Protein AF-A0A7C7E9S0-F1 (afdb_monomer_lite)

Secondary structure (DSSP, 8-state):
-HHHHGGG-------HHHHHHHHHTTS-S-EEEEESSSSHHHHHHHHHHH-GGGEEE--BTTB---HHHHHHHHHTT--EEEEEGGGHHHHHHHHHHHHHT-

pLDDT: mean 94.01, std 4.18, range [80.19, 98.12]

Structure (mmCIF, N/CA/C/O backbone):
data_AF-A0A7C7E9S0-F1
#
_entry.id   AF-A0A7C7E9S0-F1
#
loop_
_atom_site.group_PDB
_atom_site.id
_atom_site.type_symbol
_atom_site.label_atom_id
_atom_site.label_alt_id
_atom_site.label_comp_id
_atom_site.label_asym_id
_atom_site.label_entity_id
_atom_site.label_seq_id
_atom_site.pdbx_PDB_ins_code
_atom_site.Cartn_x
_atom_site.Cartn_y
_atom_site.Cartn_z
_atom_site.occupancy
_atom_site.B_iso_or_equiv
_atom_site.auth_seq_id
_atom_site.auth_comp_id
_atom_site.auth_asym_id
_atom_site.auth_atom_id
_atom_site.pdbx_PDB_model_num
ATOM 1 N N . MET A 1 1 ? -8.960 -1.362 -10.517 1.00 82.62 1 MET A N 1
ATOM 2 C CA . MET A 1 1 ? -9.543 -1.633 -9.179 1.00 82.62 1 MET A CA 1
ATOM 3 C C . MET A 1 1 ? -10.990 -2.066 -9.259 1.00 82.62 1 MET A C 1
ATOM 5 O O . MET A 1 1 ? -11.237 -3.219 -8.955 1.00 82.62 1 MET A O 1
ATOM 9 N N . LYS A 1 2 ? -11.923 -1.208 -9.701 1.00 82.44 2 LYS A N 1
ATOM 10 C CA . LYS A 1 2 ? -13.346 -1.575 -9.829 1.00 82.44 2 LYS A CA 1
ATOM 11 C C . LYS A 1 2 ? -13.573 -2.799 -10.724 1.00 82.44 2 LYS A C 1
ATOM 13 O O . LYS A 1 2 ? -14.349 -3.669 -10.375 1.00 82.44 2 LYS A O 1
ATOM 18 N N . GLU A 1 3 ? -12.819 -2.908 -11.815 1.00 84.62 3 GLU A N 1
ATOM 19 C CA . GLU A 1 3 ? -12.853 -4.081 -12.703 1.00 84.62 3 GLU A CA 1
ATOM 20 C C . GLU A 1 3 ? -12.422 -5.391 -12.016 1.00 84.62 3 GLU A C 1
ATOM 22 O O . GLU A 1 3 ? -12.923 -6.454 -12.352 1.00 84.62 3 GLU A O 1
ATOM 27 N N . ILE A 1 4 ? -11.534 -5.315 -11.020 1.00 87.94 4 ILE A N 1
ATOM 28 C CA . ILE A 1 4 ? -10.990 -6.487 -10.315 1.00 87.94 4 ILE A CA 1
ATOM 29 C C . ILE A 1 4 ? -11.857 -6.841 -9.103 1.00 87.94 4 ILE A C 1
ATOM 31 O O . ILE A 1 4 ? -12.172 -8.002 -8.876 1.00 87.94 4 ILE A O 1
ATOM 35 N N . GLY A 1 5 ? -12.241 -5.837 -8.309 1.00 83.06 5 GLY A N 1
ATOM 36 C CA . GLY A 1 5 ? -13.011 -6.033 -7.079 1.00 83.06 5 GLY A CA 1
ATOM 37 C C . GLY A 1 5 ? -14.530 -6.067 -7.275 1.00 83.06 5 GLY A C 1
ATOM 38 O O . GLY A 1 5 ? -15.247 -6.417 -6.338 1.00 83.06 5 GLY A O 1
ATOM 39 N N . GLY A 1 6 ? -15.035 -5.707 -8.460 1.00 90.44 6 GLY A N 1
ATOM 40 C CA . GLY A 1 6 ? -16.467 -5.643 -8.756 1.00 90.44 6 GLY A CA 1
ATOM 41 C C . GLY A 1 6 ? -17.227 -4.752 -7.770 1.00 90.44 6 GLY A C 1
ATOM 42 O O . GLY A 1 6 ? -16.738 -3.700 -7.359 1.00 90.44 6 GLY A O 1
ATOM 43 N N . ASP A 1 7 ? -18.407 -5.205 -7.347 1.00 90.75 7 ASP A N 1
ATOM 44 C CA . ASP A 1 7 ? -19.265 -4.496 -6.386 1.00 90.75 7 ASP A CA 1
ATOM 45 C C . ASP A 1 7 ? -18.734 -4.513 -4.942 1.00 90.75 7 ASP A C 1
ATOM 47 O O . ASP A 1 7 ? -19.291 -3.851 -4.068 1.00 90.75 7 ASP A O 1
ATOM 51 N N . LYS A 1 8 ? -17.646 -5.248 -4.668 1.00 90.81 8 LYS A N 1
ATOM 52 C CA . LYS A 1 8 ? -17.014 -5.290 -3.338 1.00 90.81 8 LYS A CA 1
ATOM 53 C C . LYS A 1 8 ? -16.106 -4.091 -3.071 1.00 90.81 8 LYS A C 1
ATOM 55 O O . LYS A 1 8 ? -15.612 -3.949 -1.957 1.00 90.81 8 LYS A O 1
ATOM 60 N N . VAL A 1 9 ? -15.848 -3.253 -4.079 1.00 92.12 9 VAL A N 1
ATOM 61 C CA . VAL A 1 9 ? -14.979 -2.079 -3.954 1.00 92.12 9 VAL A CA 1
ATOM 62 C C . VAL A 1 9 ? -15.644 -0.836 -4.537 1.00 92.12 9 VAL A C 1
ATOM 64 O O . VAL A 1 9 ? -16.216 -0.859 -5.626 1.00 92.12 9 VAL A O 1
ATOM 67 N N . SER A 1 10 ? -15.501 0.287 -3.838 1.00 93.38 10 SER A N 1
ATOM 68 C CA . SER A 1 10 ? -15.768 1.618 -4.383 1.00 93.38 10 SER A CA 1
ATOM 69 C C . SER A 1 10 ? -14.440 2.328 -4.622 1.00 93.38 10 SER A C 1
ATOM 71 O O . SER A 1 10 ? -13.511 2.193 -3.827 1.00 93.38 10 SER A O 1
ATOM 73 N N . VAL A 1 11 ? -14.323 3.049 -5.736 1.00 94.06 11 VAL A N 1
ATOM 74 C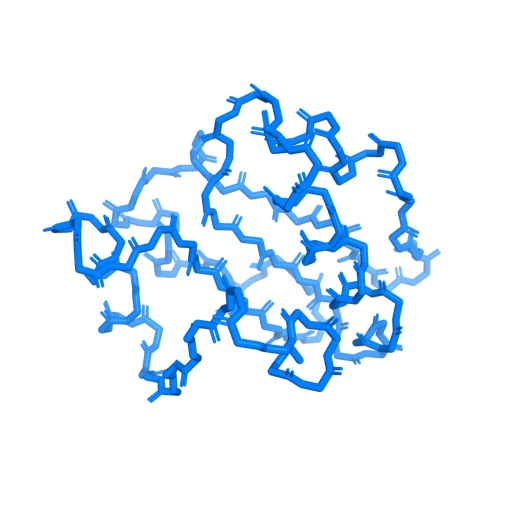 CA . VAL A 1 11 ? -13.078 3.715 -6.139 1.00 94.06 11 VAL A CA 1
ATOM 75 C C . VAL A 1 11 ? -13.378 5.172 -6.438 1.00 94.06 11 VAL A C 1
ATOM 77 O O . VAL A 1 11 ? -14.208 5.473 -7.294 1.00 94.06 11 VAL A O 1
ATOM 80 N N . GLU A 1 12 ? -12.658 6.066 -5.771 1.00 94.94 12 GLU A N 1
ATOM 81 C CA . GLU A 1 12 ? -12.702 7.504 -6.009 1.00 94.94 12 GLU A CA 1
ATOM 82 C C . GLU A 1 12 ? -11.307 8.006 -6.375 1.00 94.94 12 GLU A C 1
ATOM 84 O O . GLU A 1 12 ? -10.325 7.683 -5.707 1.00 94.94 12 GLU A O 1
ATOM 89 N N . ILE A 1 13 ? -11.220 8.829 -7.419 1.00 95.62 13 ILE A N 1
ATOM 90 C CA . ILE A 1 13 ? -9.983 9.522 -7.785 1.00 95.62 13 ILE A CA 1
ATOM 91 C C . ILE A 1 13 ? -9.974 10.865 -7.053 1.00 95.62 13 ILE A C 1
ATOM 93 O O . ILE A 1 13 ? -10.925 11.638 -7.160 1.00 95.62 13 ILE A O 1
ATOM 97 N N . LYS A 1 14 ? -8.912 11.129 -6.292 1.00 95.25 14 LYS A N 1
ATOM 98 C CA . LYS A 1 14 ? -8.724 12.350 -5.498 1.00 95.25 14 LYS A CA 1
ATOM 99 C C . LYS A 1 14 ? -7.272 12.816 -5.601 1.00 95.25 14 LYS A C 1
ATOM 101 O O . LYS A 1 14 ? -6.407 12.038 -5.999 1.00 95.25 14 LYS A O 1
ATOM 106 N N . SER A 1 15 ? -7.000 14.064 -5.219 1.00 96.25 15 SER A N 1
ATOM 107 C CA . SER A 1 15 ? -5.617 14.515 -5.021 1.00 96.25 15 SER A CA 1
ATOM 108 C C . SER A 1 15 ? -4.954 13.779 -3.848 1.00 96.25 15 SER A C 1
ATOM 110 O O . SER A 1 15 ? -5.641 13.248 -2.971 1.00 96.25 15 SER A O 1
ATOM 112 N N . ASP A 1 16 ? -3.619 13.779 -3.788 1.00 93.62 16 ASP A N 1
ATOM 113 C CA . ASP A 1 16 ? -2.870 13.054 -2.751 1.00 93.62 16 ASP A CA 1
ATOM 114 C C . ASP A 1 16 ? -3.268 13.457 -1.326 1.00 93.62 16 ASP A C 1
ATOM 116 O O . ASP A 1 16 ? -3.399 12.614 -0.437 1.00 93.62 16 ASP A O 1
ATOM 120 N N . ILE A 1 17 ? -3.504 14.754 -1.119 1.00 96.19 17 ILE A N 1
ATOM 121 C CA . ILE A 1 17 ? -3.917 15.311 0.171 1.00 96.19 17 ILE A CA 1
ATOM 122 C C . ILE A 1 17 ? -5.328 14.845 0.524 1.00 96.19 17 ILE A C 1
ATOM 124 O O . ILE A 1 17 ? -5.562 14.370 1.635 1.00 96.19 17 ILE A O 1
ATOM 128 N N . GLU A 1 18 ? -6.271 14.965 -0.409 1.00 97.44 18 GLU A N 1
ATOM 129 C CA . GLU A 1 18 ? -7.665 14.589 -0.182 1.00 97.44 18 GLU A CA 1
ATOM 130 C C . GLU A 1 18 ? -7.823 13.088 0.054 1.00 97.44 18 GLU A C 1
ATOM 132 O O . GLU A 1 18 ? -8.566 12.686 0.947 1.00 97.44 18 GLU A O 1
ATOM 137 N N . ALA A 1 19 ? -7.107 12.259 -0.706 1.00 97.38 19 ALA A N 1
ATOM 138 C CA . ALA A 1 19 ? -7.121 10.813 -0.541 1.00 97.38 19 ALA A CA 1
ATOM 139 C C . ALA A 1 19 ? -6.538 10.403 0.821 1.00 97.38 19 ALA A C 1
ATOM 141 O O . ALA A 1 19 ? -7.163 9.640 1.558 1.00 97.38 19 ALA A O 1
ATOM 142 N N . ALA A 1 20 ? -5.385 10.957 1.212 1.00 97.38 20 ALA A N 1
ATOM 143 C CA . ALA A 1 20 ? -4.791 10.677 2.518 1.00 97.38 20 ALA A CA 1
ATOM 144 C C . ALA A 1 20 ? -5.684 11.158 3.678 1.00 97.38 20 ALA A C 1
ATOM 146 O O . ALA A 1 20 ? -5.836 10.459 4.681 1.00 97.38 20 ALA A O 1
ATOM 147 N N . MET A 1 21 ? -6.327 12.321 3.538 1.00 97.69 21 MET A N 1
ATOM 148 C CA . MET A 1 21 ? -7.303 12.827 4.509 1.00 97.69 21 MET A CA 1
ATOM 149 C C . MET A 1 21 ? -8.570 11.968 4.570 1.00 97.69 21 MET A C 1
ATOM 151 O O . MET A 1 21 ? -9.120 11.785 5.655 1.00 97.69 21 MET A O 1
ATOM 155 N N . ALA A 1 22 ? -9.039 11.428 3.442 1.00 98.12 22 ALA A N 1
ATOM 156 C CA . ALA A 1 22 ? -10.180 10.518 3.415 1.00 98.12 22 ALA A CA 1
ATOM 157 C C . ALA A 1 22 ? -9.890 9.253 4.231 1.00 98.12 22 ALA A C 1
ATOM 159 O O . ALA A 1 22 ? -10.714 8.883 5.065 1.00 98.12 22 ALA A O 1
ATOM 160 N N . VAL A 1 23 ? -8.696 8.669 4.079 1.00 97.88 23 VAL A N 1
ATOM 161 C CA . VAL A 1 23 ? -8.267 7.517 4.889 1.00 97.88 23 VAL A CA 1
ATOM 162 C C . VAL A 1 23 ? -8.130 7.887 6.363 1.00 97.88 23 VAL A C 1
ATOM 164 O O . VAL A 1 23 ? -8.660 7.198 7.231 1.00 97.88 23 VAL A O 1
ATOM 167 N N . LYS A 1 24 ? -7.491 9.023 6.670 1.00 97.56 24 LYS A N 1
ATOM 168 C CA . LYS A 1 24 ? -7.321 9.496 8.055 1.00 97.56 24 LYS A CA 1
ATOM 169 C C . LYS A 1 24 ? -8.654 9.678 8.782 1.00 97.56 24 LYS A C 1
ATOM 171 O O . LYS A 1 24 ? -8.744 9.402 9.974 1.00 97.56 24 LYS A O 1
ATOM 176 N N . ASN A 1 25 ? -9.665 10.155 8.062 1.00 97.38 25 ASN A N 1
ATOM 177 C CA . ASN A 1 25 ? -10.985 10.464 8.600 1.00 97.38 25 ASN A CA 1
ATOM 178 C C . ASN A 1 25 ? -11.985 9.301 8.464 1.00 97.38 25 ASN A C 1
ATOM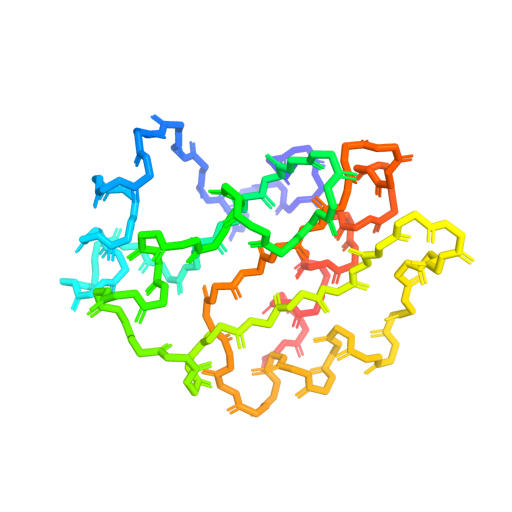 180 O O . ASN A 1 25 ? -13.169 9.509 8.719 1.00 97.38 25 ASN A O 1
ATOM 184 N N . GLY A 1 26 ? -11.549 8.115 8.024 1.00 96.62 26 GLY A N 1
ATOM 185 C CA . GLY A 1 26 ? -12.411 6.936 7.880 1.00 96.62 26 GLY A CA 1
ATOM 186 C C . GLY A 1 26 ? -13.461 7.040 6.768 1.00 96.62 26 GLY A C 1
ATOM 187 O O . GLY A 1 26 ? -14.462 6.335 6.803 1.00 96.62 26 GLY A O 1
ATOM 188 N N . LYS A 1 27 ? -13.263 7.933 5.792 1.00 97.25 27 LYS A N 1
ATOM 189 C CA . LYS A 1 27 ? -14.117 8.052 4.595 1.00 97.25 27 LYS A CA 1
ATOM 190 C C . LYS A 1 27 ? -13.701 7.097 3.474 1.00 97.25 27 LYS A C 1
ATOM 192 O O . LYS A 1 27 ? -14.466 6.899 2.540 1.00 97.25 27 LYS A O 1
ATOM 197 N N . ALA A 1 28 ? -12.486 6.561 3.552 1.00 97.50 28 ALA A N 1
ATOM 198 C CA . ALA A 1 28 ? -11.954 5.534 2.668 1.00 97.50 28 ALA A CA 1
ATOM 199 C C . ALA A 1 28 ? -11.083 4.575 3.487 1.00 97.50 28 ALA A C 1
ATOM 201 O O . ALA A 1 28 ? -10.439 4.998 4.445 1.00 97.50 28 ALA A O 1
ATOM 202 N N . ASP A 1 29 ? -11.032 3.306 3.096 1.00 97.12 29 ASP A N 1
ATOM 203 C CA . ASP A 1 29 ? -10.251 2.295 3.819 1.00 97.12 29 ASP A CA 1
ATOM 204 C C . ASP A 1 29 ? -8.776 2.286 3.405 1.00 97.12 29 ASP A C 1
ATOM 206 O O . ASP A 1 29 ? -7.888 2.047 4.225 1.00 97.12 29 ASP A O 1
ATOM 210 N N . TYR A 1 30 ? -8.507 2.571 2.127 1.00 97.50 30 TYR A N 1
ATOM 211 C CA . TYR A 1 30 ? -7.183 2.437 1.533 1.00 97.50 30 TYR A CA 1
ATOM 212 C C . TYR A 1 30 ? -6.841 3.604 0.608 1.00 97.50 30 TYR A C 1
ATOM 214 O O . TYR A 1 30 ? -7.666 4.069 -0.178 1.00 97.50 30 TYR A O 1
ATOM 222 N N . TYR A 1 31 ? -5.586 4.043 0.680 1.00 97.69 31 TYR A N 1
ATOM 223 C CA . TYR A 1 31 ? -4.957 4.966 -0.257 1.00 97.69 31 TYR A CA 1
ATOM 224 C C . TYR A 1 31 ? -4.068 4.166 -1.204 1.00 97.69 31 TYR A C 1
ATOM 226 O O . TYR A 1 31 ? -3.291 3.311 -0.769 1.00 97.69 31 TYR A O 1
ATOM 234 N N . VAL A 1 32 ? -4.127 4.479 -2.494 1.00 96.44 32 VAL A N 1
ATOM 235 C CA . VAL A 1 32 ? -3.262 3.851 -3.487 1.00 96.44 32 VAL A CA 1
ATOM 236 C C . VAL A 1 32 ? -2.736 4.902 -4.454 1.00 96.44 32 VAL A C 1
ATOM 238 O O . VAL A 1 32 ? -3.518 5.593 -5.101 1.00 96.44 32 VAL A O 1
ATOM 241 N N . GLY A 1 33 ? -1.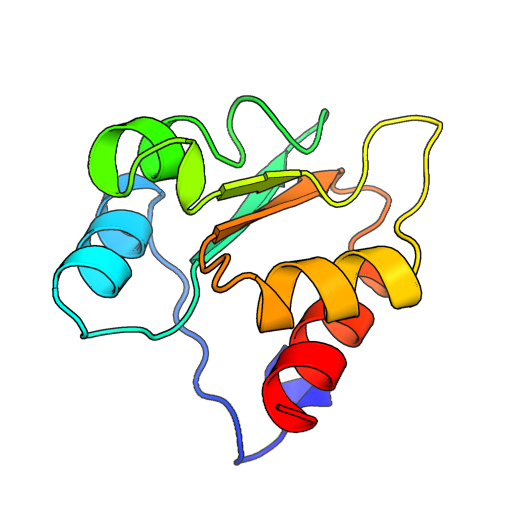412 5.008 -4.540 1.00 95.19 33 GLY A N 1
ATOM 242 C CA . GLY A 1 33 ? -0.716 6.011 -5.339 1.00 95.19 33 GLY A CA 1
ATOM 243 C C . GLY A 1 33 ? 0.356 5.390 -6.227 1.00 95.19 33 GLY A C 1
ATOM 244 O O . GLY A 1 33 ? 0.943 4.355 -5.900 1.00 95.19 33 GLY A O 1
ATOM 245 N N . ALA A 1 34 ? 0.634 6.040 -7.354 1.00 93.50 34 ALA A N 1
ATOM 246 C CA . ALA A 1 34 ? 1.668 5.608 -8.282 1.00 93.50 34 ALA A CA 1
ATOM 247 C C . ALA A 1 34 ? 2.538 6.786 -8.733 1.00 93.50 34 ALA A C 1
ATOM 249 O O . ALA A 1 34 ? 2.065 7.910 -8.893 1.00 93.50 34 ALA A O 1
ATOM 250 N N . CYS A 1 35 ? 3.838 6.543 -8.886 1.00 92.38 35 CYS A N 1
ATOM 251 C CA . CYS A 1 35 ? 4.790 7.519 -9.419 1.00 92.38 35 CYS A CA 1
ATOM 252 C C . CYS A 1 35 ? 5.955 6.792 -10.102 1.00 92.38 35 CYS A C 1
ATOM 254 O O . CYS A 1 35 ? 5.951 5.572 -10.181 1.00 92.38 35 CYS A O 1
ATOM 256 N N . ALA A 1 36 ? 6.986 7.500 -10.562 1.00 89.12 36 ALA A N 1
ATOM 257 C CA . ALA A 1 36 ? 8.141 6.862 -11.208 1.00 89.12 36 ALA A CA 1
ATOM 258 C C . ALA A 1 36 ? 8.933 5.907 -10.287 1.00 89.12 36 ALA A C 1
ATOM 260 O O . ALA A 1 36 ? 9.562 4.968 -10.757 1.00 89.12 36 ALA A O 1
ATOM 261 N N . THR A 1 37 ? 8.929 6.136 -8.970 1.00 86.81 37 THR A N 1
ATOM 262 C CA . THR A 1 37 ? 9.699 5.317 -8.013 1.00 86.81 37 THR A CA 1
ATOM 263 C C . THR A 1 37 ? 8.828 4.438 -7.124 1.00 86.81 37 THR A C 1
ATOM 265 O O . THR A 1 37 ? 9.354 3.613 -6.386 1.00 86.81 37 THR A O 1
ATOM 268 N N . GLY A 1 38 ? 7.508 4.642 -7.135 1.00 81.75 38 GLY A N 1
ATOM 269 C CA . GLY A 1 38 ? 6.551 4.026 -6.212 1.00 81.75 38 GLY A CA 1
ATOM 270 C C . GLY A 1 38 ? 6.647 4.454 -4.747 1.00 81.75 38 GLY A C 1
ATOM 271 O O . GLY A 1 38 ? 5.766 4.127 -3.957 1.00 81.75 38 GLY A O 1
ATOM 272 N N . GLY A 1 39 ? 7.687 5.195 -4.367 1.00 81.81 39 GLY A N 1
ATOM 273 C CA . GLY A 1 39 ? 7.840 5.768 -3.032 1.00 81.81 39 GLY A CA 1
ATOM 274 C C . GLY A 1 39 ? 7.490 7.244 -2.991 1.00 81.81 39 GLY A C 1
ATOM 275 O O . GLY A 1 39 ? 6.516 7.611 -2.353 1.00 81.81 39 GLY A O 1
ATOM 276 N N . GLY A 1 40 ? 8.278 8.074 -3.683 1.00 85.75 40 GLY A N 1
ATOM 277 C CA . GLY A 1 40 ? 8.314 9.534 -3.511 1.00 85.75 40 GLY A CA 1
ATOM 278 C C . GLY A 1 40 ? 6.949 10.221 -3.608 1.00 85.75 40 GLY A C 1
ATOM 279 O O . GLY A 1 40 ? 6.213 10.291 -2.630 1.00 85.75 40 GLY A O 1
ATOM 280 N N . GLY A 1 41 ? 6.598 10.746 -4.785 1.00 86.25 41 GLY A N 1
ATOM 281 C CA . GLY A 1 41 ? 5.301 11.415 -4.976 1.00 86.25 41 GLY A CA 1
ATOM 282 C C . GLY A 1 41 ? 4.096 10.521 -4.655 1.00 86.25 41 GLY A C 1
ATOM 283 O O . GLY A 1 41 ? 3.112 11.006 -4.119 1.00 86.25 41 GLY A O 1
ATOM 284 N N . ALA A 1 42 ? 4.219 9.208 -4.882 1.00 87.25 42 ALA A N 1
ATOM 285 C CA . ALA A 1 42 ? 3.154 8.238 -4.642 1.00 87.25 42 ALA A CA 1
ATOM 286 C C . ALA A 1 42 ? 2.736 8.108 -3.172 1.00 87.25 42 ALA A C 1
ATOM 288 O O . ALA A 1 42 ? 1.640 7.633 -2.918 1.00 87.25 42 ALA A O 1
ATOM 289 N N . LEU A 1 43 ? 3.597 8.440 -2.204 1.00 94.38 43 LEU A N 1
ATOM 290 C CA . LEU A 1 43 ? 3.278 8.284 -0.781 1.00 94.38 43 LEU A CA 1
ATOM 291 C C . LEU A 1 43 ? 3.658 9.484 0.082 1.00 94.38 43 LEU A C 1
ATOM 293 O O . LEU A 1 43 ? 3.303 9.477 1.255 1.00 94.38 43 LEU A O 1
ATOM 297 N N . ALA A 1 44 ? 4.343 10.509 -0.432 1.00 94.94 44 ALA A N 1
ATOM 298 C CA . ALA A 1 44 ? 4.840 11.617 0.390 1.00 94.94 44 ALA A CA 1
ATOM 299 C C . ALA A 1 44 ? 3.745 12.244 1.274 1.00 94.94 44 ALA A C 1
ATOM 301 O O . ALA A 1 44 ? 3.911 12.345 2.492 1.00 94.94 44 ALA A O 1
ATOM 302 N N . MET A 1 45 ? 2.592 12.589 0.689 1.00 95.19 45 MET A N 1
ATOM 303 C CA . MET A 1 45 ? 1.472 13.153 1.453 1.00 95.19 45 MET A CA 1
ATOM 304 C C . MET A 1 45 ? 0.797 12.123 2.358 1.00 95.19 45 MET A C 1
ATOM 306 O O . MET A 1 45 ? 0.454 12.443 3.497 1.00 95.19 45 MET A O 1
ATOM 310 N N . ALA A 1 46 ? 0.656 10.880 1.897 1.00 96.00 46 ALA A N 1
ATOM 311 C CA . ALA A 1 46 ? 0.112 9.800 2.712 1.00 96.00 46 ALA A CA 1
ATOM 312 C C . ALA A 1 46 ? 0.971 9.561 3.966 1.00 96.00 46 ALA A C 1
ATOM 314 O O . ALA A 1 46 ? 0.435 9.490 5.067 1.00 96.00 46 ALA A O 1
ATOM 315 N N . MET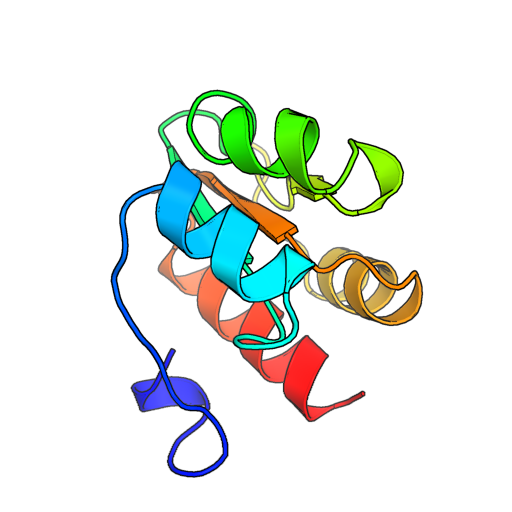 A 1 47 ? 2.299 9.541 3.839 1.00 96.69 47 MET A N 1
ATOM 316 C CA . MET A 1 47 ? 3.229 9.391 4.960 1.00 96.69 47 MET A CA 1
ATOM 317 C C . MET A 1 47 ? 3.162 10.572 5.926 1.00 96.69 47 MET A C 1
ATOM 319 O O . MET A 1 47 ? 3.194 10.358 7.136 1.00 96.69 47 MET A O 1
ATOM 323 N N . ALA A 1 48 ? 3.037 11.800 5.420 1.00 96.94 48 ALA A N 1
ATOM 324 C CA . ALA A 1 48 ? 2.910 12.987 6.263 1.00 96.94 48 ALA A CA 1
ATOM 325 C C . ALA A 1 48 ? 1.602 12.995 7.077 1.00 96.94 48 ALA A C 1
ATOM 327 O O . ALA A 1 48 ? 1.585 13.429 8.227 1.00 96.94 48 ALA A O 1
ATOM 328 N N . ILE A 1 49 ? 0.502 12.504 6.499 1.00 97.56 49 ILE A N 1
ATOM 329 C CA . ILE A 1 49 ? -0.842 12.594 7.090 1.00 97.56 49 ILE A CA 1
ATOM 330 C C . ILE A 1 49 ? -1.193 11.358 7.933 1.00 97.56 49 ILE A C 1
ATOM 332 O O . ILE A 1 49 ? -1.788 11.502 9.005 1.00 97.56 49 ILE A O 1
ATOM 336 N N . LEU A 1 50 ? -0.833 10.162 7.456 1.00 97.00 50 LEU A N 1
ATOM 337 C CA . LEU A 1 50 ? -1.161 8.855 8.042 1.00 97.00 50 LEU A CA 1
ATOM 338 C C . LEU A 1 50 ? -0.005 8.229 8.825 1.00 97.00 50 LEU A C 1
ATOM 340 O O . LEU A 1 50 ? -0.219 7.214 9.484 1.00 97.00 50 LEU A O 1
ATOM 344 N N . THR A 1 51 ? 1.188 8.830 8.779 1.00 96.50 51 THR A N 1
ATOM 345 C CA . THR A 1 51 ? 2.488 8.298 9.233 1.00 96.50 51 THR A CA 1
ATOM 346 C C . THR A 1 51 ? 3.124 7.279 8.283 1.00 96.50 51 THR A C 1
ATOM 348 O O . THR A 1 51 ? 2.452 6.497 7.606 1.00 96.50 51 THR A O 1
ATOM 351 N N . ALA A 1 52 ? 4.459 7.224 8.291 1.00 94.94 52 ALA A N 1
ATOM 352 C CA . ALA A 1 52 ? 5.227 6.230 7.541 1.00 94.94 52 ALA A CA 1
ATOM 353 C C . ALA A 1 52 ? 4.886 4.782 7.943 1.00 94.94 52 ALA A C 1
ATOM 355 O O . ALA A 1 52 ? 4.920 3.883 7.107 1.00 94.94 52 ALA A O 1
ATOM 356 N N . GLN A 1 53 ? 4.486 4.547 9.200 1.00 96.56 53 GLN A N 1
ATOM 357 C CA . GLN A 1 53 ? 4.092 3.217 9.670 1.00 96.56 53 GLN A CA 1
ATOM 358 C C . GLN A 1 53 ? 2.872 2.677 8.911 1.00 96.56 53 GLN A C 1
ATOM 360 O O . GLN A 1 53 ? 2.780 1.471 8.703 1.00 96.56 53 GLN A O 1
ATOM 365 N N . LYS A 1 54 ? 1.963 3.545 8.459 1.00 97.62 54 LYS A N 1
ATOM 366 C CA . LYS A 1 54 ? 0.754 3.164 7.715 1.00 97.62 54 LYS A CA 1
ATOM 367 C C . LYS A 1 54 ? 0.966 3.018 6.209 1.00 97.62 54 LYS A C 1
ATOM 369 O O . LYS A 1 54 ? 0.069 2.532 5.520 1.00 97.62 54 LYS A O 1
ATOM 374 N N . CYS A 1 55 ? 2.142 3.394 5.716 1.00 97.44 55 CYS A N 1
ATOM 375 C CA . CYS A 1 55 ? 2.471 3.409 4.298 1.00 97.44 55 CYS A CA 1
ATOM 376 C C . CYS A 1 55 ? 3.444 2.281 3.933 1.00 97.44 55 CYS A C 1
ATOM 378 O O . CYS A 1 55 ? 4.229 1.812 4.768 1.00 97.44 55 CYS A O 1
ATOM 380 N N . VAL A 1 56 ? 3.403 1.851 2.674 1.00 97.12 56 VAL A N 1
ATOM 381 C CA . VAL A 1 56 ? 4.341 0.875 2.114 1.00 97.12 56 VAL A CA 1
ATOM 382 C C . VAL A 1 56 ? 4.498 1.072 0.608 1.00 97.12 56 VAL A C 1
ATOM 384 O O . VAL A 1 56 ? 3.518 1.221 -0.120 1.00 97.12 56 VAL A O 1
ATOM 387 N N . THR A 1 57 ? 5.739 1.039 0.127 1.00 96.62 57 THR A N 1
ATOM 388 C CA . THR A 1 57 ? 6.025 0.921 -1.305 1.00 96.62 57 THR A CA 1
ATOM 389 C C . THR A 1 57 ? 6.124 -0.553 -1.664 1.00 96.62 57 THR A C 1
ATOM 391 O O . THR A 1 57 ? 7.020 -1.242 -1.182 1.00 96.62 57 THR A O 1
ATOM 394 N N . ILE A 1 58 ? 5.218 -1.039 -2.509 1.00 95.38 58 ILE A N 1
ATOM 395 C CA . ILE A 1 58 ? 5.155 -2.455 -2.896 1.00 95.38 58 ILE A CA 1
ATOM 396 C C . ILE A 1 58 ? 5.942 -2.763 -4.170 1.00 95.38 58 ILE A C 1
ATOM 398 O O . ILE A 1 58 ? 6.174 -3.927 -4.478 1.00 95.38 58 ILE A O 1
ATOM 402 N N . SER A 1 59 ? 6.358 -1.743 -4.928 1.00 94.88 59 SER A N 1
ATOM 403 C CA . SER A 1 59 ? 7.270 -1.933 -6.056 1.00 94.88 59 SER A CA 1
ATOM 404 C C . SER A 1 59 ? 8.068 -0.680 -6.390 1.00 94.88 59 SER A C 1
ATOM 406 O O . SER A 1 59 ? 7.634 0.440 -6.122 1.00 94.88 59 SER A O 1
ATOM 408 N N . MET A 1 60 ? 9.234 -0.895 -6.994 1.00 93.44 60 MET A N 1
ATOM 409 C CA . MET A 1 60 ? 10.181 0.136 -7.423 1.00 93.44 60 MET A CA 1
ATOM 410 C C . MET A 1 60 ? 10.755 -0.254 -8.796 1.00 93.44 60 MET A C 1
ATOM 412 O O . MET A 1 60 ? 10.645 -1.423 -9.176 1.00 93.44 60 MET A O 1
ATOM 416 N N . PRO A 1 61 ? 11.389 0.663 -9.548 1.00 91.62 61 PRO A N 1
ATOM 417 C CA . PRO A 1 61 ? 12.078 0.316 -10.791 1.00 91.62 61 PRO A CA 1
ATOM 418 C C . PRO A 1 61 ? 13.043 -0.865 -10.606 1.00 91.62 61 PRO A C 1
ATOM 420 O O . PRO A 1 61 ? 13.840 -0.884 -9.670 1.00 91.62 61 PRO A O 1
ATOM 423 N N . GLY A 1 62 ? 12.930 -1.884 -11.462 1.00 91.31 62 GLY A N 1
ATOM 424 C CA . GLY A 1 62 ? 13.722 -3.120 -11.372 1.00 91.31 62 GLY A CA 1
ATOM 425 C C . GLY A 1 62 ? 13.295 -4.103 -10.270 1.00 91.31 62 GLY A C 1
ATOM 426 O O . GLY A 1 62 ? 13.819 -5.213 -10.218 1.00 91.31 62 GLY A O 1
ATOM 427 N N . LYS A 1 63 ? 12.323 -3.744 -9.418 1.00 92.44 63 LYS A N 1
ATOM 428 C CA . LYS A 1 63 ? 11.773 -4.608 -8.364 1.00 92.44 63 LYS A CA 1
ATOM 429 C C . LYS A 1 63 ? 10.241 -4.708 -8.482 1.00 92.44 63 LYS A C 1
ATOM 431 O O . LYS A 1 63 ? 9.531 -3.862 -7.925 1.00 92.44 63 LYS A O 1
ATOM 436 N N . PRO A 1 64 ? 9.715 -5.718 -9.201 1.00 92.75 64 PRO A N 1
ATOM 437 C CA . PRO A 1 64 ? 8.276 -5.907 -9.370 1.00 92.75 64 PRO A CA 1
ATOM 438 C C . PRO A 1 64 ? 7.586 -6.293 -8.054 1.00 92.75 64 PRO A C 1
ATOM 440 O O . PRO A 1 64 ? 8.218 -6.910 -7.190 1.00 92.75 64 PRO A O 1
ATOM 443 N N . PRO A 1 65 ? 6.286 -5.974 -7.900 1.00 94.81 65 PRO A N 1
ATOM 444 C CA . PRO A 1 65 ? 5.538 -6.329 -6.701 1.00 94.81 65 PRO A CA 1
ATOM 445 C C . PRO A 1 65 ? 5.443 -7.850 -6.550 1.00 94.81 65 PRO A C 1
ATOM 447 O O . PRO A 1 65 ? 5.309 -8.573 -7.540 1.00 94.81 65 PRO A O 1
ATOM 450 N N . GLN A 1 66 ? 5.501 -8.326 -5.307 1.00 96.31 66 GLN A N 1
ATOM 451 C CA . GLN A 1 66 ? 5.310 -9.730 -4.943 1.00 96.31 66 GLN A CA 1
ATOM 452 C C . GLN A 1 66 ? 4.013 -9.867 -4.147 1.00 96.31 66 GLN A C 1
ATOM 454 O O . GLN A 1 66 ? 3.789 -9.115 -3.201 1.00 96.31 66 GLN A O 1
ATOM 459 N N . GLU A 1 67 ? 3.163 -10.831 -4.498 1.00 94.88 67 GLU A N 1
ATOM 460 C CA . GLU A 1 67 ? 1.851 -10.992 -3.857 1.00 94.88 67 GLU A CA 1
ATOM 461 C C . GLU A 1 67 ? 1.968 -11.243 -2.342 1.00 94.88 67 GLU A C 1
ATOM 463 O O . GLU A 1 67 ? 1.238 -10.642 -1.555 1.00 94.88 67 GLU A O 1
ATOM 468 N N . ALA A 1 68 ? 2.943 -12.057 -1.922 1.00 95.50 68 ALA A N 1
ATOM 469 C CA . ALA A 1 68 ? 3.191 -12.353 -0.511 1.00 95.50 68 ALA A CA 1
ATOM 470 C C . ALA A 1 68 ? 3.534 -11.095 0.310 1.00 95.50 68 ALA A C 1
ATOM 472 O O . ALA A 1 68 ? 3.047 -10.942 1.430 1.00 95.50 68 ALA A O 1
ATOM 473 N N . ASP A 1 69 ? 4.317 -10.171 -0.258 1.00 95.44 69 ASP A N 1
ATOM 474 C CA . ASP A 1 69 ? 4.683 -8.914 0.405 1.00 95.44 69 ASP A CA 1
ATOM 475 C C . ASP A 1 69 ? 3.469 -7.989 0.556 1.00 95.44 69 ASP A C 1
ATOM 477 O O . ASP A 1 69 ? 3.295 -7.350 1.596 1.00 95.44 69 ASP A O 1
ATOM 481 N N . VAL A 1 70 ? 2.598 -7.944 -0.458 1.00 96.69 70 VAL A N 1
ATOM 482 C CA . VAL A 1 70 ? 1.363 -7.148 -0.419 1.00 96.69 70 VAL A CA 1
ATOM 483 C C . VAL A 1 70 ? 0.395 -7.706 0.626 1.00 96.69 70 VAL A C 1
ATOM 485 O O . VAL A 1 70 ? -0.111 -6.946 1.451 1.00 96.69 70 VAL A O 1
ATOM 488 N N . LYS A 1 71 ? 0.192 -9.030 0.652 1.00 96.62 71 LYS A N 1
ATOM 489 C CA . LYS A 1 71 ? -0.642 -9.709 1.658 1.00 96.62 71 LYS A CA 1
ATOM 490 C C . LYS A 1 71 ? -0.142 -9.433 3.069 1.00 96.62 71 LYS A C 1
ATOM 492 O O . LYS A 1 71 ? -0.903 -8.968 3.915 1.00 96.62 71 LYS A O 1
ATOM 497 N N . LYS A 1 72 ? 1.161 -9.616 3.295 1.00 96.5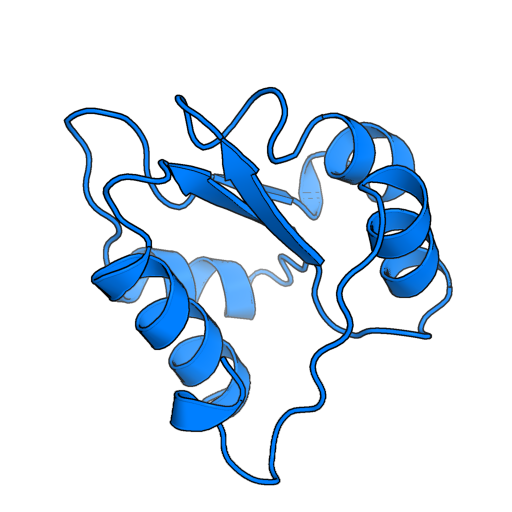6 72 LYS A N 1
ATOM 498 C CA . LYS A 1 72 ? 1.800 -9.311 4.577 1.00 96.56 72 LYS A CA 1
ATOM 499 C C . LYS A 1 72 ? 1.557 -7.860 4.996 1.00 96.56 72 LYS A C 1
ATOM 501 O O . LYS A 1 72 ? 1.151 -7.618 6.129 1.00 96.56 72 LYS A O 1
ATOM 506 N N . ALA A 1 73 ? 1.736 -6.904 4.087 1.00 96.88 73 ALA A N 1
ATOM 507 C CA . ALA A 1 73 ? 1.504 -5.493 4.374 1.00 96.88 73 ALA A CA 1
ATOM 508 C C . ALA A 1 73 ? 0.043 -5.191 4.770 1.00 96.88 73 ALA A C 1
ATOM 510 O O . ALA A 1 73 ? -0.199 -4.442 5.719 1.00 96.88 73 ALA A O 1
ATOM 511 N N . VAL A 1 74 ? -0.939 -5.793 4.093 1.00 96.44 74 VAL A N 1
ATOM 512 C CA . VAL A 1 74 ? -2.362 -5.652 4.451 1.00 96.44 74 VAL A CA 1
ATOM 513 C C . VAL A 1 74 ? -2.648 -6.212 5.854 1.00 96.44 74 VAL A C 1
ATOM 515 O O . VAL A 1 74 ? -3.359 -5.574 6.646 1.00 96.44 74 VAL A O 1
ATOM 518 N N . THR A 1 75 ? -2.066 -7.367 6.194 1.00 95.56 75 THR A N 1
ATOM 519 C CA . THR A 1 75 ? -2.175 -7.983 7.528 1.00 95.56 75 THR A CA 1
ATOM 520 C C . THR A 1 75 ? -1.504 -7.135 8.612 1.00 95.56 75 THR A C 1
ATOM 522 O O . THR A 1 75 ? -2.056 -6.978 9.697 1.00 95.56 75 THR A O 1
ATOM 525 N N . GLU A 1 76 ? -0.366 -6.507 8.309 1.00 96.19 76 GLU A N 1
ATOM 526 C CA . GLU A 1 76 ? 0.3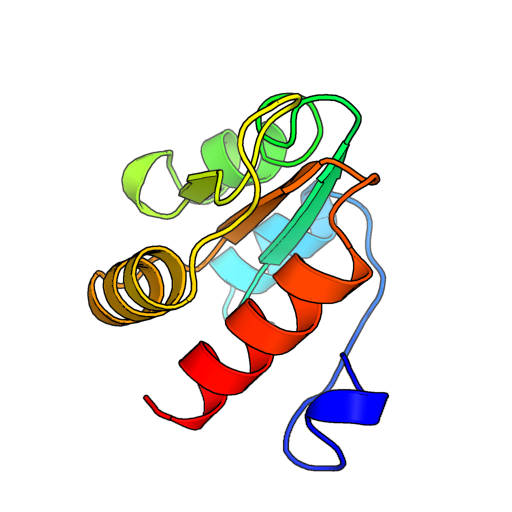38 -5.571 9.202 1.00 96.19 76 GLU A CA 1
ATOM 527 C C . GLU A 1 76 ? -0.406 -4.235 9.402 1.00 96.19 76 GLU A C 1
ATOM 529 O O . GLU A 1 76 ? 0.048 -3.362 10.146 1.00 96.19 76 GLU A O 1
ATOM 534 N N . GLY A 1 77 ? -1.559 -4.049 8.753 1.00 96.31 77 GLY A N 1
ATOM 535 C CA . GLY A 1 77 ? -2.388 -2.856 8.907 1.00 96.31 77 GLY A CA 1
ATOM 536 C C . GLY A 1 77 ? -1.863 -1.646 8.138 1.00 96.31 77 GLY A C 1
ATOM 537 O O . GLY A 1 77 ? -2.155 -0.505 8.522 1.00 96.31 77 GLY A O 1
ATOM 538 N N . LYS A 1 78 ? -1.092 -1.880 7.067 1.00 98.00 78 LYS A N 1
ATOM 539 C CA . LYS A 1 78 ? -0.788 -0.853 6.068 1.00 98.00 78 LYS A CA 1
ATOM 540 C C . LYS A 1 78 ? -2.075 -0.474 5.343 1.00 98.00 78 LYS A C 1
ATOM 542 O O . LYS A 1 78 ? -2.860 -1.341 4.969 1.00 98.00 78 LYS A O 1
ATOM 547 N N . VAL A 1 79 ? -2.277 0.826 5.164 1.00 97.88 79 VAL A N 1
ATOM 548 C CA . VAL A 1 79 ? -3.478 1.381 4.519 1.00 97.88 79 VAL A CA 1
ATOM 549 C C . VAL A 1 79 ? -3.148 2.283 3.332 1.00 97.88 79 VAL A C 1
ATOM 551 O O . VAL A 1 79 ? -4.050 2.667 2.601 1.00 97.88 79 VAL A O 1
ATOM 554 N N . ALA A 1 80 ? -1.873 2.613 3.108 1.00 97.88 80 ALA A N 1
ATOM 555 C CA . ALA A 1 80 ? -1.427 3.398 1.961 1.00 97.88 80 ALA A CA 1
ATOM 556 C C . ALA A 1 80 ? -0.357 2.646 1.159 1.00 97.88 80 ALA A C 1
ATOM 558 O O . ALA A 1 80 ? 0.713 2.331 1.688 1.00 97.88 80 ALA A O 1
ATOM 559 N N . PHE A 1 81 ? -0.638 2.382 -0.117 1.00 97.69 81 PHE A N 1
ATOM 560 C CA . PHE A 1 81 ? 0.210 1.584 -1.002 1.00 97.69 81 PHE A CA 1
ATOM 561 C C . PHE A 1 81 ? 0.749 2.423 -2.157 1.00 97.69 81 PHE A C 1
ATOM 563 O O . PHE A 1 81 ? -0.015 3.024 -2.907 1.00 97.69 81 PHE A O 1
ATOM 570 N N . GLY A 1 82 ? 2.071 2.436 -2.302 1.00 97.06 82 GLY A N 1
ATOM 571 C CA . GLY A 1 82 ? 2.777 3.096 -3.394 1.00 97.06 82 GLY A CA 1
ATOM 572 C C . GLY A 1 82 ? 3.432 2.089 -4.333 1.00 97.06 82 GLY A C 1
ATOM 573 O O . GLY A 1 82 ? 3.991 1.086 -3.882 1.00 97.06 82 GLY A O 1
ATOM 574 N N . PHE A 1 83 ? 3.390 2.331 -5.639 1.00 96.44 83 PHE A N 1
ATOM 575 C CA . PHE A 1 83 ? 4.049 1.474 -6.630 1.00 96.44 83 PHE A CA 1
ATOM 576 C C . PHE A 1 83 ? 4.493 2.262 -7.864 1.00 96.44 83 PHE A C 1
ATOM 578 O O . PHE A 1 83 ? 4.030 3.379 -8.097 1.00 96.44 83 PHE A O 1
ATOM 585 N N . THR A 1 84 ? 5.428 1.712 -8.644 1.00 94.38 84 THR A N 1
ATOM 586 C CA . THR A 1 84 ? 5.820 2.372 -9.897 1.00 94.38 84 THR A CA 1
ATOM 587 C C . THR A 1 84 ? 4.749 2.217 -10.973 1.00 94.38 84 THR A C 1
ATOM 589 O O . THR A 1 84 ? 4.166 1.142 -11.099 1.00 94.38 84 THR A O 1
ATOM 592 N N . ASN A 1 85 ? 4.527 3.258 -11.777 1.00 90.75 85 ASN A N 1
ATOM 593 C CA . ASN A 1 85 ? 3.563 3.251 -12.884 1.00 90.75 85 ASN A CA 1
ATOM 594 C C . ASN A 1 85 ? 3.719 2.025 -13.803 1.00 90.75 85 ASN A C 1
ATOM 596 O O . ASN A 1 85 ? 2.720 1.434 -14.206 1.00 90.75 85 ASN A O 1
ATOM 600 N N . ASP A 1 86 ? 4.958 1.587 -14.047 1.00 91.50 86 ASP A N 1
ATOM 601 C CA . ASP A 1 86 ? 5.279 0.427 -14.895 1.00 91.50 86 ASP A CA 1
ATOM 602 C C . ASP A 1 86 ? 4.723 -0.904 -14.369 1.00 91.50 86 ASP A C 1
ATOM 604 O O . ASP A 1 86 ? 4.640 -1.890 -15.095 1.00 91.50 86 ASP A O 1
ATOM 608 N N . HIS A 1 87 ? 4.354 -0.965 -13.089 1.00 94.25 87 HIS A N 1
ATOM 609 C CA . HIS A 1 87 ? 3.870 -2.182 -12.444 1.00 94.25 87 HIS A CA 1
ATOM 610 C C . HIS A 1 87 ? 2.370 -2.158 -12.149 1.00 94.25 87 HIS A C 1
ATOM 612 O O . HIS A 1 87 ? 1.896 -3.041 -11.433 1.00 94.25 87 HIS A O 1
ATOM 618 N N . ILE A 1 88 ? 1.611 -1.193 -12.680 1.00 92.38 88 ILE A N 1
ATOM 619 C CA . ILE A 1 88 ? 0.180 -1.029 -12.380 1.00 92.38 88 ILE A CA 1
ATOM 620 C C . ILE A 1 88 ? -0.632 -2.311 -12.615 1.00 92.38 88 ILE A C 1
ATOM 622 O O . ILE A 1 88 ? -1.441 -2.686 -11.765 1.00 92.38 88 ILE A O 1
ATOM 626 N N . GLU A 1 89 ? -0.346 -3.035 -13.701 1.00 92.50 89 GLU A N 1
ATOM 627 C CA . GLU A 1 89 ? -1.057 -4.258 -14.095 1.00 92.50 89 GLU A CA 1
ATOM 628 C C . GLU A 1 89 ? -0.877 -5.415 -13.105 1.00 92.50 89 GLU A C 1
ATOM 630 O O . GLU A 1 89 ? -1.717 -6.303 -13.046 1.00 92.50 89 GLU A O 1
ATOM 635 N N . LYS A 1 90 ? 0.190 -5.404 -12.296 1.00 94.31 90 LYS A N 1
ATOM 636 C CA . LYS A 1 90 ? 0.423 -6.405 -11.238 1.00 94.31 90 LYS A CA 1
ATOM 637 C C . LYS A 1 90 ? 0.097 -5.866 -9.852 1.00 94.31 90 LYS A C 1
ATOM 639 O O . LYS A 1 90 ? -0.527 -6.548 -9.046 1.00 94.31 90 LYS A O 1
ATOM 644 N N . ALA A 1 91 ? 0.503 -4.631 -9.575 1.00 94.31 91 ALA A N 1
ATOM 645 C CA . ALA A 1 91 ? 0.328 -3.986 -8.283 1.00 94.31 91 ALA A CA 1
ATOM 646 C C . ALA A 1 91 ? -1.152 -3.875 -7.903 1.00 94.31 91 ALA A C 1
ATOM 648 O O . ALA A 1 91 ? -1.526 -4.227 -6.786 1.00 94.31 91 ALA A O 1
ATOM 649 N N . VAL A 1 92 ? -2.000 -3.425 -8.833 1.00 94.94 92 VAL A N 1
ATOM 650 C CA . VAL A 1 92 ? -3.416 -3.186 -8.546 1.00 94.94 92 VAL A CA 1
ATOM 651 C C . VAL A 1 92 ? -4.171 -4.488 -8.245 1.00 94.94 92 VAL A C 1
ATOM 653 O O . VAL A 1 92 ? -4.840 -4.518 -7.211 1.00 94.94 92 VAL A O 1
ATOM 656 N N . PRO A 1 93 ? -4.067 -5.568 -9.050 1.00 95.50 93 PRO A N 1
ATOM 657 C CA . PRO A 1 93 ? -4.679 -6.847 -8.692 1.00 95.50 93 PRO A CA 1
ATOM 658 C C . PRO A 1 93 ? -4.202 -7.397 -7.352 1.00 95.50 93 PRO A C 1
ATOM 660 O O . PRO A 1 93 ? -5.031 -7.813 -6.548 1.00 95.50 93 PRO A O 1
ATOM 663 N N . TYR A 1 94 ? -2.897 -7.347 -7.068 1.00 96.81 94 TYR A N 1
ATOM 664 C CA . TYR A 1 94 ? -2.367 -7.881 -5.811 1.00 96.81 94 TYR A CA 1
ATOM 665 C C . TYR A 1 94 ? -2.886 -7.112 -4.595 1.00 96.81 94 TYR A C 1
ATOM 667 O O . TYR A 1 94 ? -3.242 -7.736 -3.600 1.00 96.81 94 TYR A O 1
ATOM 675 N N . ILE A 1 95 ? -2.977 -5.778 -4.674 1.00 96.38 95 ILE A N 1
ATOM 676 C CA . ILE A 1 95 ? -3.546 -4.956 -3.595 1.00 96.38 95 ILE A CA 1
ATOM 677 C C . ILE A 1 95 ? -5.022 -5.300 -3.385 1.00 96.38 95 ILE A C 1
ATOM 679 O O . ILE A 1 95 ? -5.432 -5.560 -2.258 1.00 96.38 95 ILE A O 1
ATOM 683 N N . VAL A 1 96 ? -5.823 -5.310 -4.455 1.00 95.69 96 VAL A N 1
ATOM 684 C CA . VAL A 1 96 ? -7.271 -5.546 -4.349 1.00 95.69 96 VAL A CA 1
ATOM 685 C C . VAL A 1 96 ? -7.557 -6.940 -3.796 1.00 95.69 96 VAL A C 1
ATOM 687 O O . VAL A 1 96 ? -8.344 -7.062 -2.862 1.00 95.69 96 VAL A O 1
ATOM 690 N N . ASN A 1 97 ? -6.887 -7.971 -4.312 1.00 95.06 97 ASN A N 1
ATOM 691 C CA . ASN A 1 97 ? -7.067 -9.340 -3.833 1.00 95.06 97 ASN A CA 1
ATOM 692 C C . ASN A 1 97 ? -6.661 -9.465 -2.361 1.00 95.06 97 ASN A C 1
ATOM 694 O O . ASN A 1 97 ? -7.457 -9.938 -1.558 1.00 95.06 97 ASN A O 1
ATOM 698 N N . ALA A 1 98 ? -5.496 -8.931 -1.979 1.00 95.75 98 ALA A N 1
ATOM 699 C CA . ALA A 1 98 ? -5.041 -8.965 -0.591 1.00 95.75 98 ALA A CA 1
ATOM 700 C C . ALA A 1 98 ? -6.009 -8.268 0.381 1.00 95.75 98 ALA A C 1
ATOM 702 O O . ALA A 1 98 ? -6.170 -8.722 1.509 1.00 95.75 98 ALA A O 1
ATOM 703 N N . ILE A 1 99 ? -6.654 -7.176 -0.042 1.00 94.38 99 ILE A N 1
ATOM 704 C CA . ILE A 1 99 ? -7.664 -6.477 0.762 1.00 94.38 99 ILE A CA 1
ATOM 705 C C . ILE A 1 99 ? -8.941 -7.311 0.904 1.00 94.38 99 ILE A C 1
ATOM 707 O O . ILE A 1 99 ? -9.510 -7.353 1.988 1.00 94.38 99 ILE A O 1
ATOM 711 N N . LEU A 1 100 ? -9.398 -7.952 -0.175 1.00 93.31 100 LEU A N 1
ATOM 712 C CA . LEU A 1 100 ? -10.635 -8.741 -0.184 1.00 93.31 100 LEU A CA 1
ATOM 713 C C . LEU A 1 100 ? -10.491 -10.116 0.486 1.00 93.31 100 LEU A C 1
ATOM 715 O O . LEU A 1 100 ? -11.499 -10.713 0.856 1.00 93.31 100 LEU A O 1
ATOM 719 N N . GLU A 1 101 ? -9.265 -10.626 0.605 1.00 91.56 101 GLU A N 1
ATOM 720 C CA . GLU A 1 101 ? -8.929 -11.873 1.304 1.00 91.56 101 GLU A CA 1
ATOM 721 C C . GLU A 1 101 ? -8.707 -11.683 2.819 1.00 91.56 101 GLU A C 1
ATOM 723 O O . GLU A 1 101 ? -8.549 -12.676 3.531 1.00 91.56 101 GLU A O 1
ATOM 728 N N . LYS A 1 102 ? -8.656 -10.434 3.305 1.00 80.19 102 LYS A N 1
ATOM 729 C CA . LYS A 1 102 ? -8.470 -10.089 4.723 1.00 80.19 102 LYS A CA 1
ATOM 730 C C . LYS A 1 102 ? -9.735 -10.328 5.544 1.00 80.19 102 LYS A C 1
ATOM 732 O O . LYS A 1 102 ? -9.579 -10.814 6.687 1.00 80.19 102 LYS A O 1
#

Sequence (102 aa):
MKEIGGDKVSVEIKSDIEAAMAVKNGKADYYVGACATGGGGALAMAMAILTAQKCVTISMPGKPPQEADVKKAVTEGKVAFGFTNDHIEKAVPYIVNAILEK

Foldseek 3Di:
DCVQQPPVDDDDDDPLQVQLVCCVVVVDQAAFFEDQAQPDRRCVNNCVRVNPQQEDEQEGVVGAGDLVVLLVSVVSNRRYYTYYPVRCVPRVNSNSVSNVVD

Radius of gyration: 12.24 Å; chains: 1; bounding box: 33×28×25 Å